Protein AF-A0A0D0CYR1-F1 (afdb_monomer_lite)

Secondary structure (DSSP, 8-state):
--PPP-GGGHHHHHHHHTEEEEEEPTTSPPTTPPPTT-SS--SGGG--HHHHHHHHHHHHHT--EEEEP-SHHHHHT-STT-SS-SEEE-PPPTT-SSSS--EE-TT--EESSPPS--BTTB-PPP-------PPPP----

Structure (mmCIF, N/CA/C/O backbone):
data_AF-A0A0D0CYR1-F1
#
_entry.id   AF-A0A0D0CYR1-F1
#
loop_
_atom_site.group_PDB
_atom_site.id
_atom_site.type_symbol
_atom_site.label_atom_id
_atom_site.label_alt_id
_atom_site.label_comp_id
_atom_site.label_asym_id
_atom_site.label_entity_id
_atom_site.label_seq_id
_atom_site.pdbx_PDB_ins_code
_atom_site.Cartn_x
_atom_site.Cartn_y
_atom_site.Cartn_z
_atom_site.occupancy
_atom_site.B_iso_or_equiv
_atom_site.auth_seq_id
_atom_site.auth_comp_id
_atom_site.auth_asym_id
_atom_site.auth_atom_id
_atom_site.pdbx_PDB_model_num
ATOM 1 N N . MET A 1 1 ? 1.603 26.748 -0.165 1.00 38.50 1 MET A N 1
ATOM 2 C CA . MET A 1 1 ? 2.315 25.702 0.601 1.00 38.50 1 MET A CA 1
ATOM 3 C C . MET A 1 1 ? 2.151 24.390 -0.152 1.00 38.50 1 MET A C 1
ATOM 5 O O . MET A 1 1 ? 1.019 23.955 -0.312 1.00 38.50 1 MET A O 1
ATOM 9 N N . ARG A 1 2 ? 3.222 23.805 -0.706 1.00 49.34 2 ARG A N 1
ATOM 10 C CA . ARG A 1 2 ? 3.154 22.436 -1.243 1.00 49.34 2 ARG A CA 1
ATOM 11 C C . ARG A 1 2 ? 3.194 21.500 -0.039 1.00 49.34 2 ARG A C 1
ATOM 13 O O . ARG A 1 2 ? 4.254 21.344 0.555 1.00 49.34 2 ARG A O 1
ATOM 20 N N . GLY A 1 3 ? 2.044 20.978 0.379 1.00 57.84 3 GLY A N 1
ATOM 21 C CA . GLY A 1 3 ? 2.017 19.923 1.390 1.00 57.84 3 GLY A CA 1
ATOM 22 C C . GLY A 1 3 ? 2.777 18.712 0.855 1.00 57.84 3 GLY A C 1
ATOM 23 O O . GLY A 1 3 ? 2.560 18.317 -0.292 1.00 57.84 3 GLY A O 1
ATOM 24 N N . SER A 1 4 ? 3.700 18.162 1.641 1.00 68.94 4 SER A N 1
ATOM 25 C CA . SER A 1 4 ? 4.289 16.865 1.328 1.00 68.94 4 SER A CA 1
ATOM 26 C C . SER A 1 4 ? 3.195 15.802 1.412 1.00 68.94 4 SER A C 1
ATOM 28 O O . SER A 1 4 ? 2.330 15.845 2.288 1.00 68.94 4 SER A O 1
ATOM 30 N N . PHE A 1 5 ? 3.205 14.858 0.473 1.00 78.62 5 PHE A N 1
ATOM 31 C CA . PHE A 1 5 ? 2.304 13.716 0.549 1.00 78.62 5 PHE A CA 1
ATOM 32 C C . PHE A 1 5 ? 2.603 12.931 1.842 1.00 78.62 5 PHE A C 1
ATOM 34 O O . PHE A 1 5 ? 3.784 12.709 2.131 1.00 78.62 5 PHE A O 1
ATOM 41 N N . PRO A 1 6 ? 1.588 12.526 2.632 1.00 83.00 6 PRO A N 1
ATOM 42 C CA . PRO A 1 6 ? 1.771 11.990 3.983 1.00 83.00 6 PRO A CA 1
ATOM 43 C C . PRO A 1 6 ? 2.252 10.530 3.972 1.00 83.00 6 PRO A C 1
ATOM 45 O O . PRO A 1 6 ? 1.632 9.661 4.567 1.00 83.00 6 PRO A O 1
ATOM 48 N N . TRP A 1 7 ? 3.359 10.240 3.288 1.00 84.50 7 TRP A N 1
ATOM 49 C CA . TRP A 1 7 ? 3.858 8.880 3.067 1.00 84.50 7 TRP A CA 1
ATOM 50 C C . TRP A 1 7 ? 4.144 8.136 4.376 1.00 84.50 7 TRP A C 1
ATOM 52 O O . TRP A 1 7 ? 3.651 7.031 4.569 1.00 84.50 7 TRP A O 1
ATOM 62 N N . GLY A 1 8 ? 4.852 8.784 5.309 1.00 79.50 8 GLY A N 1
ATOM 63 C CA . GLY A 1 8 ? 5.225 8.197 6.601 1.00 79.50 8 GLY A CA 1
ATOM 64 C C . GLY A 1 8 ? 4.049 7.943 7.557 1.00 79.50 8 GLY A C 1
ATOM 65 O O . GLY A 1 8 ? 4.143 7.110 8.456 1.00 79.50 8 GLY A O 1
ATOM 66 N N . THR A 1 9 ? 2.935 8.658 7.378 1.00 85.06 9 THR A N 1
ATOM 67 C CA . THR A 1 9 ? 1.722 8.530 8.208 1.00 85.06 9 THR A CA 1
ATOM 68 C C . THR A 1 9 ? 0.562 7.883 7.457 1.00 85.06 9 THR A C 1
ATOM 70 O O . THR A 1 9 ? -0.530 7.753 8.014 1.00 85.06 9 THR A O 1
ATOM 73 N N . LEU A 1 10 ? 0.783 7.449 6.212 1.00 88.81 10 LEU A N 1
ATOM 74 C CA . LEU A 1 10 ? -0.263 6.928 5.342 1.00 88.81 10 LEU A CA 1
ATOM 75 C C . LEU A 1 10 ? -0.924 5.689 5.946 1.00 88.81 10 LEU A C 1
ATOM 77 O O . LEU A 1 10 ? -2.147 5.619 5.966 1.00 88.81 10 LEU A O 1
ATOM 81 N N . LEU A 1 11 ? -0.141 4.766 6.510 1.00 88.38 11 LEU A N 1
ATOM 82 C CA . LEU A 1 11 ? -0.660 3.554 7.158 1.00 88.38 11 LEU A CA 1
ATOM 83 C C . LEU A 1 11 ? -1.632 3.886 8.297 1.00 88.38 11 LEU A C 1
ATOM 85 O O . LEU A 1 11 ? -2.725 3.327 8.361 1.00 88.38 11 LEU A O 1
ATOM 89 N N . CYS A 1 12 ? -1.287 4.866 9.138 1.00 85.00 12 CYS A N 1
ATOM 90 C CA . CYS A 1 12 ? -2.157 5.332 10.217 1.00 85.00 12 CYS A CA 1
ATOM 91 C C . CYS A 1 12 ? -3.445 5.968 9.679 1.00 85.00 12 CYS A C 1
ATOM 93 O O . CYS A 1 12 ? -4.520 5.754 10.234 1.00 85.00 12 CYS A O 1
ATOM 95 N N . ILE A 1 13 ? -3.353 6.754 8.601 1.00 87.88 13 ILE A N 1
ATOM 96 C CA . ILE A 1 13 ? -4.525 7.370 7.961 1.00 87.88 13 ILE A CA 1
ATOM 97 C C . ILE A 1 13 ? -5.451 6.287 7.400 1.00 87.88 13 ILE A C 1
ATOM 99 O O . ILE A 1 13 ? -6.659 6.350 7.626 1.00 87.88 13 ILE A O 1
ATOM 103 N N . LEU A 1 14 ? -4.891 5.290 6.711 1.00 88.50 14 LEU A N 1
ATOM 104 C CA . LEU A 1 14 ? -5.641 4.169 6.150 1.00 88.50 14 LEU A CA 1
ATOM 105 C C . LEU A 1 14 ? -6.362 3.389 7.252 1.00 88.50 14 LEU A C 1
ATOM 107 O O . LEU A 1 14 ? -7.584 3.248 7.192 1.00 88.50 14 LEU A O 1
ATOM 111 N N . ALA A 1 15 ? -5.640 2.989 8.301 1.00 84.88 15 ALA A N 1
ATOM 112 C CA . ALA A 1 15 ? -6.206 2.278 9.444 1.00 84.88 15 ALA A CA 1
ATOM 113 C C . ALA A 1 15 ? -7.349 3.071 10.101 1.00 84.88 15 ALA A C 1
ATOM 115 O O . ALA A 1 15 ? -8.470 2.575 10.214 1.00 84.88 15 ALA A O 1
ATOM 116 N N . ASN A 1 16 ? -7.107 4.342 10.441 1.00 84.06 16 ASN A N 1
ATOM 117 C CA . ASN A 1 16 ? -8.090 5.195 11.119 1.00 84.06 16 ASN A CA 1
ATOM 118 C C . ASN A 1 16 ? -9.351 5.447 10.284 1.00 84.06 16 ASN A C 1
ATOM 120 O O . ASN A 1 16 ? -10.430 5.683 10.828 1.00 84.06 16 ASN A O 1
ATOM 124 N N . GLN A 1 17 ? -9.230 5.427 8.957 1.00 84.81 17 GLN A N 1
ATOM 125 C CA . GLN A 1 17 ? -10.361 5.628 8.055 1.00 84.81 17 GLN A CA 1
ATOM 126 C C . GLN A 1 17 ? -11.044 4.316 7.637 1.00 84.81 17 GLN A C 1
ATOM 128 O O . GLN A 1 17 ? -12.099 4.362 6.988 1.00 84.81 17 GLN A O 1
ATOM 133 N N . GLY A 1 18 ? -10.492 3.163 8.034 1.00 84.19 18 GLY A N 1
ATOM 134 C CA . GLY A 1 18 ? -10.928 1.846 7.576 1.00 84.19 18 GLY A CA 1
ATOM 135 C C . GLY A 1 18 ? -10.756 1.700 6.067 1.00 84.19 18 GLY A C 1
ATOM 136 O O . GLY A 1 18 ? -11.696 1.302 5.377 1.00 84.19 18 GLY A O 1
ATOM 137 N N . LEU A 1 19 ? -9.606 2.128 5.549 1.00 88.19 19 LEU A N 1
ATOM 138 C CA . LEU A 1 19 ? -9.228 2.023 4.145 1.00 88.19 19 LEU A CA 1
ATOM 139 C C . LEU A 1 19 ? -8.141 0.963 3.977 1.00 88.19 19 LEU A C 1
ATOM 141 O O . LEU A 1 19 ? -7.226 0.875 4.792 1.00 88.19 19 LEU A O 1
ATOM 145 N N . VAL A 1 20 ? -8.225 0.206 2.888 1.00 87.94 20 VAL A N 1
ATOM 146 C CA . VAL A 1 20 ? -7.235 -0.804 2.510 1.00 87.94 20 VAL A CA 1
ATOM 147 C C . VAL A 1 20 ? -6.829 -0.571 1.060 1.00 87.94 20 VAL A C 1
ATOM 149 O O . VAL A 1 20 ? -7.692 -0.475 0.185 1.00 87.94 20 VAL A O 1
ATOM 152 N N . PHE A 1 21 ? -5.528 -0.471 0.793 1.00 91.38 21 PHE A N 1
ATOM 153 C CA . PHE A 1 21 ? -5.008 -0.544 -0.570 1.00 91.38 21 PHE A CA 1
ATOM 154 C C . PHE A 1 21 ? -4.935 -1.998 -1.012 1.00 91.38 21 PHE A C 1
ATOM 156 O O . PHE A 1 21 ? -4.311 -2.820 -0.349 1.00 91.38 21 PHE A O 1
ATOM 163 N N . MET A 1 22 ? -5.528 -2.294 -2.157 1.00 89.62 22 MET A N 1
ATOM 164 C CA . MET A 1 22 ? -5.489 -3.605 -2.789 1.00 89.62 22 MET A CA 1
ATOM 165 C C . MET A 1 22 ? -4.708 -3.512 -4.092 1.00 89.62 22 MET A C 1
ATOM 167 O O . MET A 1 22 ? -4.812 -2.507 -4.796 1.00 89.62 22 MET A O 1
ATOM 171 N N . GLY A 1 23 ? -3.972 -4.571 -4.425 1.00 89.06 23 GLY A N 1
ATOM 172 C CA . GLY A 1 23 ? -3.232 -4.658 -5.683 1.00 89.06 23 GLY A CA 1
ATOM 173 C C . GLY A 1 23 ? -1.959 -3.816 -5.693 1.00 89.06 23 GLY A C 1
ATOM 174 O O . GLY A 1 23 ? -1.539 -3.350 -6.749 1.00 89.06 23 GLY A O 1
ATOM 175 N N . TRP A 1 24 ? -1.338 -3.604 -4.527 1.00 91.38 24 TRP A N 1
ATOM 176 C CA . TRP A 1 24 ? -0.030 -2.949 -4.481 1.00 91.38 24 TRP A CA 1
ATOM 177 C C . TRP A 1 24 ? 0.975 -3.711 -5.368 1.00 91.38 24 TRP A C 1
ATOM 179 O O . TRP A 1 24 ? 1.024 -4.947 -5.300 1.00 91.38 24 TRP A O 1
ATOM 189 N N . PRO A 1 25 ? 1.741 -3.021 -6.234 1.00 89.00 25 PRO A N 1
ATOM 190 C CA . PRO A 1 25 ? 2.622 -3.690 -7.176 1.00 89.00 25 PRO A CA 1
ATOM 191 C C . PRO A 1 25 ? 3.773 -4.374 -6.445 1.00 89.00 25 PRO A C 1
ATOM 193 O O . PRO A 1 25 ? 4.441 -3.783 -5.595 1.00 89.00 25 PRO A 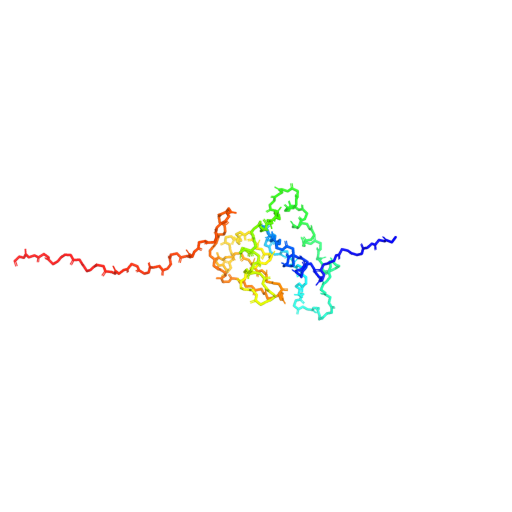O 1
ATOM 196 N N . HIS A 1 26 ? 4.022 -5.629 -6.811 1.00 84.25 26 HIS A N 1
ATOM 197 C CA . HIS A 1 26 ? 5.133 -6.388 -6.259 1.00 84.25 26 HIS A CA 1
ATOM 198 C C . HIS A 1 26 ? 6.468 -5.703 -6.582 1.00 84.25 26 HIS A C 1
ATOM 200 O O . HIS A 1 26 ? 6.689 -5.245 -7.703 1.00 84.25 26 HIS A O 1
ATOM 206 N N . GLY A 1 27 ? 7.363 -5.642 -5.597 1.00 81.31 27 GLY A N 1
ATOM 207 C CA . GLY A 1 27 ? 8.682 -5.026 -5.742 1.00 81.31 27 GLY A CA 1
ATOM 208 C C . GLY A 1 27 ? 8.707 -3.502 -5.605 1.00 81.31 27 GLY A C 1
ATOM 209 O O . GLY A 1 27 ? 9.801 -2.951 -5.550 1.00 81.31 27 GLY A O 1
ATOM 210 N N . ALA A 1 28 ? 7.552 -2.829 -5.508 1.00 87.56 28 ALA A N 1
ATOM 211 C CA . ALA A 1 28 ? 7.504 -1.411 -5.168 1.00 87.56 28 ALA A CA 1
ATOM 212 C C . ALA A 1 28 ? 7.547 -1.211 -3.650 1.00 87.56 28 ALA A C 1
ATOM 214 O O . ALA A 1 28 ? 6.751 -1.809 -2.920 1.00 87.56 28 ALA A O 1
ATOM 215 N N . LEU A 1 29 ? 8.422 -0.320 -3.185 1.00 88.19 29 LEU A N 1
ATOM 216 C CA . LEU A 1 29 ? 8.536 0.020 -1.765 1.00 88.19 29 LEU A CA 1
ATOM 217 C C . LEU A 1 29 ? 7.196 0.512 -1.193 1.00 88.19 29 LEU A C 1
ATOM 219 O O . LEU A 1 29 ? 6.586 1.447 -1.718 1.00 88.19 29 LEU A O 1
ATOM 223 N N . MET A 1 30 ? 6.749 -0.098 -0.096 1.00 89.12 30 MET A N 1
ATOM 224 C CA . MET A 1 30 ? 5.514 0.290 0.575 1.00 89.12 30 MET A CA 1
ATOM 225 C C . MET A 1 30 ? 5.668 1.595 1.379 1.00 89.12 30 MET A C 1
ATOM 227 O O . MET A 1 30 ? 6.773 1.977 1.781 1.00 89.12 30 MET A O 1
ATOM 231 N N . PRO A 1 31 ? 4.557 2.299 1.655 1.00 87.38 31 PRO A N 1
ATOM 232 C CA . PRO A 1 31 ? 4.525 3.421 2.579 1.00 87.38 31 PRO A CA 1
ATOM 233 C C . PRO A 1 31 ? 5.195 3.095 3.907 1.00 87.38 31 PRO A C 1
ATOM 235 O O . PRO A 1 31 ? 4.921 2.068 4.512 1.00 87.38 31 PRO A O 1
ATOM 238 N N . SER A 1 32 ? 6.080 3.977 4.362 1.00 82.50 32 SER A N 1
ATOM 239 C CA . SER A 1 32 ? 6.840 3.816 5.609 1.00 82.50 32 SER A CA 1
ATOM 240 C C . SER A 1 32 ? 7.794 2.613 5.691 1.00 82.50 32 SER A C 1
ATOM 242 O O . SER A 1 32 ? 8.441 2.448 6.731 1.00 82.50 32 SER A O 1
ATOM 244 N N . GLN A 1 33 ? 7.926 1.807 4.633 1.00 83.69 33 GLN A N 1
ATOM 245 C CA . GLN A 1 33 ? 8.891 0.712 4.573 1.00 83.69 33 GLN A CA 1
ATOM 246 C C . GLN A 1 33 ? 10.309 1.278 4.455 1.00 83.69 33 GLN A C 1
ATOM 248 O O . GLN A 1 33 ? 10.584 2.141 3.622 1.00 83.69 33 GLN A O 1
ATOM 253 N N . LEU A 1 34 ? 11.215 0.787 5.300 1.00 75.12 34 LEU A N 1
ATOM 254 C CA . LEU A 1 34 ? 12.630 1.131 5.216 1.00 75.12 34 LEU A CA 1
ATOM 255 C C . LEU A 1 34 ? 13.286 0.328 4.096 1.00 75.12 34 LEU A C 1
ATOM 257 O O . LEU A 1 34 ? 13.042 -0.869 3.944 1.00 75.12 34 LEU A O 1
ATOM 261 N N . ARG A 1 35 ? 14.176 0.975 3.348 1.00 70.31 35 ARG A N 1
ATOM 262 C CA . ARG A 1 35 ? 15.103 0.257 2.478 1.00 70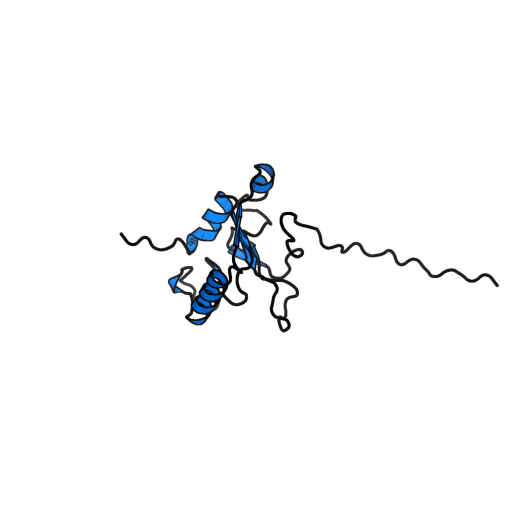.31 35 ARG A CA 1
ATOM 263 C C . ARG A 1 35 ? 16.227 -0.295 3.353 1.00 70.31 35 ARG A C 1
ATOM 265 O O . ARG A 1 35 ? 16.754 0.450 4.174 1.00 70.31 35 ARG A O 1
ATOM 272 N N . ASN A 1 36 ? 16.610 -1.559 3.152 1.00 62.03 36 ASN A N 1
ATOM 273 C CA . ASN A 1 36 ? 17.598 -2.302 3.961 1.00 62.03 36 ASN A CA 1
ATOM 274 C C . ASN A 1 36 ? 18.954 -1.591 4.184 1.00 62.03 36 ASN A C 1
ATOM 276 O O . ASN A 1 36 ? 19.742 -2.025 5.016 1.00 62.03 36 ASN A O 1
ATOM 280 N N . GLU A 1 37 ? 19.224 -0.503 3.462 1.00 58.12 37 GLU A N 1
ATOM 281 C CA . GLU A 1 37 ? 20.499 0.213 3.448 1.00 58.12 37 GLU A CA 1
ATOM 282 C C . GLU A 1 37 ? 20.407 1.653 3.990 1.00 58.12 37 GLU A C 1
ATOM 284 O O . GLU A 1 37 ? 21.437 2.271 4.239 1.00 58.12 37 GLU A O 1
ATOM 289 N N . ASN A 1 38 ? 19.203 2.196 4.226 1.00 55.88 38 ASN A N 1
ATOM 290 C CA . ASN A 1 38 ? 19.016 3.578 4.682 1.00 55.88 38 ASN A CA 1
ATOM 291 C C . ASN A 1 38 ? 18.196 3.629 5.975 1.00 55.88 38 ASN A C 1
ATOM 293 O O . ASN A 1 38 ? 16.981 3.457 5.982 1.00 55.88 38 ASN A O 1
ATOM 297 N N . VAL A 1 39 ? 18.874 3.938 7.080 1.00 55.66 39 VAL A N 1
ATOM 298 C CA . VAL A 1 39 ? 18.301 4.004 8.439 1.00 55.66 39 VAL A CA 1
ATOM 299 C C . VAL A 1 39 ? 17.370 5.219 8.639 1.00 55.66 39 VAL A C 1
ATOM 301 O O . VAL A 1 39 ? 16.679 5.315 9.648 1.00 55.66 39 VAL A O 1
ATOM 304 N N . GLY A 1 40 ? 17.335 6.173 7.703 1.00 54.97 40 GLY A N 1
ATOM 305 C CA . GLY A 1 40 ? 16.818 7.516 7.990 1.00 54.97 40 GLY A CA 1
ATOM 306 C C . GLY A 1 40 ? 15.441 7.871 7.439 1.00 54.97 40 GLY A C 1
ATOM 307 O O . GLY A 1 40 ? 14.788 8.753 7.998 1.00 54.97 40 GLY A O 1
ATOM 308 N N . THR A 1 41 ? 14.996 7.261 6.343 1.00 53.94 41 THR A N 1
ATOM 309 C CA . THR A 1 41 ? 13.929 7.868 5.543 1.00 53.94 41 THR A CA 1
ATOM 310 C C . THR A 1 41 ? 12.815 6.863 5.234 1.00 53.94 41 THR A C 1
ATOM 312 O O . THR A 1 41 ? 13.018 5.769 4.717 1.00 53.94 41 THR A O 1
ATOM 315 N N . LYS A 1 42 ? 11.615 7.235 5.697 1.00 63.09 42 LYS A N 1
ATOM 316 C CA . LYS A 1 42 ? 10.330 6.533 5.549 1.00 63.09 42 LYS A CA 1
ATOM 317 C C . LYS A 1 42 ? 9.408 7.358 4.646 1.00 63.09 42 LYS A C 1
ATOM 319 O O . LYS A 1 42 ? 8.234 7.556 4.962 1.00 63.09 42 LYS A O 1
ATOM 324 N N . GLY A 1 43 ? 9.971 7.986 3.618 1.00 70.81 43 GLY A N 1
ATOM 325 C CA . GLY A 1 43 ? 9.343 9.045 2.837 1.00 70.81 43 GLY A CA 1
ATOM 326 C C . GLY A 1 43 ? 9.118 8.662 1.380 1.00 70.81 43 GLY A C 1
ATOM 327 O O . GLY A 1 43 ? 9.749 7.767 0.833 1.00 70.81 43 GLY A O 1
ATOM 328 N N . ILE A 1 44 ? 8.241 9.410 0.710 1.00 78.75 44 ILE A N 1
ATOM 329 C CA . ILE A 1 44 ? 8.008 9.262 -0.736 1.00 78.75 44 ILE A CA 1
ATOM 330 C C . ILE A 1 44 ? 9.274 9.553 -1.563 1.00 78.75 44 ILE A C 1
ATOM 332 O O . ILE A 1 44 ? 9.391 9.130 -2.706 1.00 78.75 44 ILE A O 1
ATOM 336 N N . THR A 1 45 ? 10.229 10.279 -0.980 1.00 79.75 45 THR A N 1
ATOM 337 C CA . THR A 1 45 ? 11.530 10.602 -1.576 1.00 79.75 45 THR A CA 1
ATOM 338 C C . THR A 1 45 ? 12.458 9.397 -1.688 1.00 79.75 45 THR A C 1
ATOM 340 O O . THR A 1 45 ? 13.442 9.474 -2.415 1.00 79.75 45 THR A O 1
ATOM 343 N N . ASP A 1 46 ? 12.154 8.304 -0.986 1.00 78.25 46 ASP A N 1
ATOM 344 C CA . ASP A 1 46 ? 12.964 7.080 -0.986 1.00 78.25 46 ASP A CA 1
ATOM 345 C C . ASP A 1 46 ? 12.583 6.113 -2.104 1.00 78.25 46 ASP A C 1
ATOM 347 O O . ASP A 1 46 ? 13.276 5.119 -2.327 1.00 78.25 46 ASP A O 1
ATOM 351 N N . LEU A 1 47 ? 11.500 6.419 -2.824 1.00 84.25 47 LEU A N 1
ATOM 352 C CA . LEU A 1 47 ? 11.096 5.672 -4.001 1.00 84.25 47 LEU A CA 1
ATOM 353 C C . LEU A 1 47 ? 12.166 5.810 -5.080 1.00 84.25 47 LEU A C 1
ATOM 355 O O . LEU A 1 47 ? 12.470 6.906 -5.561 1.00 84.25 47 LEU A O 1
ATOM 359 N N . SER A 1 48 ? 12.722 4.679 -5.500 1.00 86.94 48 SER A N 1
ATOM 360 C CA . SER A 1 48 ? 13.587 4.642 -6.668 1.00 86.94 48 SER A CA 1
ATOM 361 C C . SER A 1 48 ? 12.790 4.971 -7.933 1.00 86.94 48 SER A C 1
ATOM 363 O O . SER A 1 48 ? 11.557 4.906 -7.972 1.00 86.94 48 SER A O 1
ATOM 365 N N . LEU A 1 49 ? 13.497 5.272 -9.024 1.00 88.75 49 LEU A N 1
ATOM 366 C CA . LEU A 1 49 ? 12.855 5.439 -10.328 1.00 88.75 49 LEU A CA 1
ATOM 367 C C . LEU A 1 49 ? 12.072 4.179 -10.743 1.00 88.75 49 LEU A C 1
ATOM 369 O O . LEU A 1 49 ? 11.043 4.287 -11.408 1.00 88.75 49 LEU A O 1
ATOM 373 N N . THR A 1 50 ? 12.544 2.998 -10.339 1.00 89.50 50 THR A N 1
ATOM 374 C CA . THR A 1 50 ? 11.862 1.722 -10.579 1.00 89.50 50 THR A CA 1
ATOM 375 C C . THR A 1 50 ? 10.550 1.646 -9.805 1.00 89.50 50 THR A C 1
ATOM 377 O O . THR A 1 50 ? 9.518 1.378 -10.416 1.00 89.50 50 THR A O 1
ATOM 380 N N . ASP A 1 51 ? 10.557 1.979 -8.509 1.00 89.81 51 ASP A N 1
ATOM 381 C CA . ASP A 1 51 ? 9.338 2.027 -7.687 1.00 89.81 51 ASP A CA 1
ATOM 382 C C . ASP A 1 51 ? 8.316 3.005 -8.276 1.00 89.81 51 ASP A C 1
ATOM 384 O O . ASP A 1 51 ? 7.141 2.679 -8.438 1.00 89.81 51 ASP A O 1
ATOM 388 N N . CYS A 1 52 ? 8.780 4.193 -8.677 1.00 90.38 52 CYS A N 1
ATOM 389 C CA . CYS A 1 52 ? 7.938 5.213 -9.299 1.00 90.38 52 CYS A CA 1
ATOM 390 C C . CYS A 1 52 ? 7.266 4.702 -10.579 1.00 90.38 52 CYS A C 1
ATOM 392 O O . CYS A 1 52 ? 6.085 4.963 -10.800 1.00 90.38 52 CYS A O 1
ATOM 394 N N . ARG A 1 53 ? 8.003 3.971 -11.426 1.00 93.12 53 ARG A N 1
ATOM 395 C CA . ARG A 1 53 ? 7.463 3.387 -12.663 1.00 93.12 53 ARG A CA 1
ATOM 396 C C . ARG A 1 53 ? 6.420 2.314 -12.375 1.00 93.12 53 ARG A C 1
ATOM 398 O O . ARG A 1 53 ? 5.368 2.352 -13.004 1.00 93.12 53 ARG A O 1
ATOM 405 N N . LEU A 1 54 ? 6.687 1.418 -11.423 1.00 91.75 54 LEU A N 1
ATOM 406 C CA . LEU A 1 54 ? 5.756 0.357 -11.023 1.00 91.75 54 LEU A CA 1
ATOM 407 C C . LEU A 1 54 ? 4.449 0.935 -10.478 1.00 91.75 54 LEU A C 1
ATOM 409 O O . LEU A 1 54 ? 3.365 0.553 -10.922 1.00 91.75 54 LEU A O 1
ATOM 413 N N . LEU A 1 55 ? 4.547 1.905 -9.566 1.00 90.31 55 LEU A N 1
ATOM 414 C CA . LEU A 1 55 ? 3.382 2.591 -9.013 1.00 90.31 55 LEU A CA 1
ATOM 415 C C . LEU A 1 55 ? 2.607 3.327 -10.102 1.00 90.31 55 LEU A C 1
ATOM 417 O O . LEU A 1 55 ? 1.389 3.189 -10.182 1.00 90.31 55 LEU A O 1
ATOM 421 N N . TYR A 1 56 ? 3.299 4.060 -10.977 1.00 90.81 56 TYR A N 1
ATOM 422 C CA . TYR A 1 56 ? 2.658 4.759 -12.088 1.00 90.81 56 TYR A CA 1
ATOM 423 C C . TYR A 1 56 ? 1.896 3.796 -13.005 1.00 90.81 56 TYR A C 1
ATOM 425 O O . TYR A 1 56 ? 0.724 4.043 -13.289 1.00 90.81 56 TYR A O 1
ATOM 433 N N . SER A 1 57 ? 2.511 2.683 -13.423 1.00 91.25 57 SER A N 1
ATOM 434 C CA . SER A 1 57 ? 1.822 1.683 -14.245 1.00 91.25 57 SER A CA 1
ATOM 435 C C . SER A 1 57 ? 0.609 1.099 -13.534 1.00 91.25 57 SER A C 1
ATOM 437 O O . SER A 1 57 ? -0.459 1.025 -14.133 1.00 91.25 57 SER A O 1
ATOM 439 N N . ALA A 1 58 ? 0.735 0.768 -12.248 1.00 90.12 58 ALA A N 1
ATOM 440 C CA . ALA A 1 58 ? -0.351 0.172 -11.484 1.00 90.12 58 ALA A CA 1
ATOM 441 C C . ALA A 1 58 ? -1.531 1.147 -11.297 1.00 90.12 58 ALA A C 1
ATOM 443 O O . ALA A 1 58 ? -2.691 0.741 -11.366 1.00 90.12 58 ALA A O 1
ATOM 444 N N . PHE A 1 59 ? -1.268 2.451 -11.141 1.00 88.88 59 PHE A N 1
ATOM 445 C CA . PHE A 1 59 ? -2.321 3.472 -11.120 1.00 88.88 59 PHE A CA 1
ATOM 446 C C . PHE A 1 59 ? -2.992 3.663 -12.484 1.00 88.88 59 PHE A C 1
ATOM 448 O O . PHE A 1 59 ? -4.217 3.767 -12.546 1.00 88.88 59 PHE A O 1
ATOM 455 N N . ILE A 1 60 ? -2.220 3.703 -13.575 1.00 92.50 60 ILE A N 1
ATOM 456 C CA . ILE A 1 60 ? -2.759 3.875 -14.935 1.00 92.50 60 ILE A CA 1
ATOM 457 C C . ILE A 1 60 ? -3.610 2.673 -15.353 1.00 92.50 60 ILE A C 1
ATOM 459 O O . ILE A 1 60 ? -4.701 2.852 -15.896 1.00 92.50 60 ILE A O 1
ATOM 463 N N . ASN A 1 61 ? -3.144 1.465 -15.045 1.00 91.75 61 ASN A N 1
ATOM 464 C CA . ASN A 1 61 ? -3.844 0.219 -15.348 1.00 91.75 61 ASN A CA 1
ATOM 465 C C . ASN A 1 61 ? -5.016 -0.058 -14.397 1.00 91.75 61 ASN A C 1
ATOM 467 O O . ASN A 1 61 ? -5.835 -0.926 -14.682 1.00 91.75 61 ASN A O 1
ATOM 471 N N . LYS A 1 62 ? -5.140 0.721 -13.311 1.00 88.75 62 LYS A N 1
ATOM 472 C CA . LYS A 1 62 ? -6.131 0.535 -12.237 1.00 88.75 62 LYS A CA 1
ATOM 473 C C . LYS A 1 62 ? -5.975 -0.798 -11.499 1.00 88.75 62 LYS A C 1
ATOM 475 O O . LYS A 1 62 ? -6.952 -1.334 -10.980 1.00 88.75 62 LYS A O 1
ATOM 480 N N . ASP A 1 63 ? -4.744 -1.290 -11.422 1.00 87.69 63 ASP A N 1
ATOM 481 C CA . ASP A 1 63 ? -4.389 -2.482 -10.652 1.00 87.69 63 ASP A CA 1
ATOM 482 C C . ASP A 1 63 ? -4.455 -2.185 -9.146 1.00 87.69 63 ASP A C 1
ATOM 484 O O . ASP A 1 63 ? -4.844 -3.040 -8.352 1.00 87.69 63 ASP A O 1
ATOM 488 N N . ILE A 1 64 ? -4.148 -0.938 -8.757 1.00 89.75 64 ILE A N 1
ATOM 489 C CA . ILE A 1 64 ? -4.331 -0.453 -7.385 1.00 89.75 64 ILE A CA 1
ATOM 490 C C . ILE A 1 64 ? -5.762 0.051 -7.201 1.00 89.75 64 ILE A C 1
ATOM 492 O O . ILE A 1 64 ? -6.229 0.939 -7.919 1.00 89.75 64 ILE A O 1
ATOM 496 N N . SER A 1 65 ? -6.429 -0.438 -6.159 1.00 89.62 65 SER A N 1
ATOM 497 C CA . SER A 1 65 ? -7.729 0.072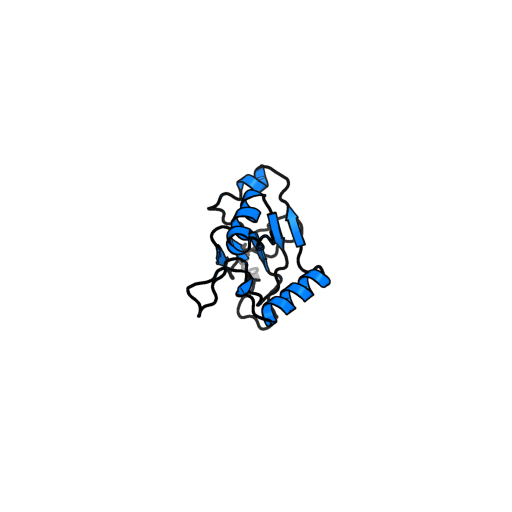 -5.720 1.00 89.62 65 SER A CA 1
ATOM 498 C C . SER A 1 65 ? -7.746 0.348 -4.218 1.00 89.62 65 SER A C 1
ATOM 500 O O . SER A 1 65 ? -6.990 -0.244 -3.451 1.00 89.62 65 SER A O 1
ATOM 502 N N . ILE A 1 66 ? -8.598 1.285 -3.791 1.00 89.25 66 ILE A N 1
ATOM 503 C CA . ILE A 1 66 ? -8.822 1.578 -2.372 1.00 89.25 66 ILE A CA 1
ATOM 504 C C . ILE A 1 66 ? -10.176 1.013 -1.982 1.00 89.25 66 ILE A C 1
ATOM 506 O O . ILE A 1 66 ? -11.214 1.437 -2.496 1.00 89.25 66 ILE A O 1
ATOM 510 N N . MET A 1 67 ? -10.167 0.093 -1.030 1.00 87.75 67 MET A N 1
ATOM 511 C CA . MET A 1 67 ? -11.371 -0.434 -0.420 1.00 87.75 67 MET A CA 1
ATOM 512 C C . MET A 1 67 ? -11.683 0.323 0.860 1.00 87.75 67 MET A C 1
ATOM 514 O O . MET A 1 67 ? -10.825 0.467 1.725 1.00 87.75 67 MET A O 1
ATOM 518 N N . LYS A 1 68 ? -12.927 0.785 0.999 1.00 85.25 68 LYS A N 1
ATOM 519 C CA . LYS A 1 68 ? -13.429 1.358 2.248 1.00 85.25 68 LYS A CA 1
ATOM 520 C C . LYS A 1 68 ? -14.315 0.351 2.956 1.00 85.25 68 LYS A C 1
ATOM 522 O O . LYS A 1 68 ? -15.346 -0.048 2.416 1.00 85.25 68 LYS A O 1
ATOM 527 N N . LEU A 1 69 ? -13.946 0.028 4.185 1.00 78.94 69 LEU A N 1
ATOM 528 C CA . LEU A 1 69 ? -14.743 -0.782 5.093 1.00 78.94 69 LEU A CA 1
ATOM 529 C C . LEU A 1 69 ? -15.954 0.029 5.538 1.00 78.94 69 LEU A C 1
ATOM 531 O O . LEU A 1 69 ? -15.829 1.175 6.002 1.00 78.94 69 LEU A O 1
ATOM 535 N N . ARG A 1 70 ? -17.137 -0.541 5.323 1.00 71.44 70 ARG A N 1
ATOM 536 C CA . ARG A 1 70 ? -18.405 0.191 5.412 1.00 71.44 70 ARG A CA 1
ATOM 537 C C . ARG A 1 70 ? -19.028 0.062 6.788 1.00 71.44 70 ARG A C 1
ATOM 539 O O . ARG A 1 70 ? -19.686 0.999 7.232 1.00 71.44 70 ARG A O 1
ATOM 546 N N . THR A 1 71 ? -18.821 -1.066 7.451 1.00 68.81 71 THR A N 1
ATOM 547 C CA . THR A 1 71 ? -19.482 -1.364 8.720 1.00 68.81 71 THR A CA 1
ATOM 548 C C . THR A 1 71 ? -18.588 -1.050 9.914 1.00 68.81 71 THR A C 1
ATOM 550 O O . THR A 1 71 ? -17.357 -1.115 9.856 1.00 68.81 71 THR A O 1
ATOM 553 N N . THR A 1 72 ? -19.222 -0.698 11.030 1.00 65.56 72 THR A N 1
ATOM 554 C CA . THR A 1 72 ? -18.540 -0.493 12.313 1.00 65.56 72 THR A CA 1
ATOM 555 C C . THR A 1 72 ? -17.894 -1.789 12.811 1.00 65.56 72 THR A C 1
ATOM 557 O O . THR A 1 72 ? -16.830 -1.738 13.416 1.00 65.56 72 THR A O 1
ATOM 560 N N . GLU A 1 73 ? -18.480 -2.947 12.493 1.00 66.19 73 GLU A N 1
ATOM 561 C CA . GLU A 1 73 ? -17.940 -4.275 12.815 1.00 66.19 73 GLU A CA 1
ATOM 562 C C . GLU A 1 73 ? -16.674 -4.587 12.012 1.00 66.19 73 GLU A C 1
ATOM 564 O O . GLU A 1 73 ? -15.673 -4.996 12.594 1.00 66.19 73 GLU A O 1
ATOM 569 N N . GLU A 1 74 ? -16.648 -4.312 10.704 1.00 64.56 74 GLU A N 1
ATOM 570 C CA . GLU A 1 74 ? -15.416 -4.410 9.909 1.00 64.56 74 GLU A CA 1
ATOM 571 C C . GLU A 1 74 ? -14.345 -3.455 10.434 1.00 64.56 74 GLU A C 1
ATOM 573 O O . GLU A 1 74 ? -13.196 -3.853 10.570 1.00 64.56 74 GLU A O 1
ATOM 578 N N . ARG A 1 75 ? -14.712 -2.221 10.796 1.00 61.16 75 ARG A N 1
ATOM 579 C CA . ARG A 1 75 ? -13.779 -1.233 11.365 1.00 61.16 75 ARG A CA 1
ATOM 580 C C . ARG A 1 75 ? -13.271 -1.612 12.753 1.00 61.16 75 ARG A C 1
ATOM 582 O O . ARG A 1 75 ? -12.121 -1.328 13.064 1.00 61.16 75 ARG A O 1
ATOM 589 N N . SER A 1 76 ? -14.081 -2.284 13.572 1.00 61.03 76 SER A N 1
ATOM 590 C CA . SER A 1 76 ? -13.655 -2.783 14.888 1.00 61.03 76 SER A CA 1
ATOM 591 C C . SER A 1 76 ? -12.588 -3.876 14.804 1.00 61.03 76 SER A C 1
ATOM 593 O O . SER A 1 76 ? -11.925 -4.146 15.801 1.00 61.03 76 SER A O 1
ATOM 595 N N . LYS A 1 77 ? -12.366 -4.452 13.613 1.00 59.88 77 LYS A N 1
ATOM 596 C CA . LYS A 1 77 ? -11.238 -5.349 13.335 1.00 59.88 77 LYS A CA 1
ATOM 597 C C . LYS A 1 77 ? -9.933 -4.605 13.036 1.00 59.88 77 LYS A C 1
ATOM 599 O O . LYS A 1 77 ? -8.918 -5.272 12.920 1.00 59.88 77 LYS A O 1
ATOM 604 N N . PHE A 1 78 ? -9.941 -3.265 12.953 1.00 58.09 78 PHE A N 1
ATOM 605 C CA . PHE A 1 78 ? -8.786 -2.407 12.633 1.00 58.09 78 PHE A CA 1
ATOM 606 C C . PHE A 1 78 ? -8.312 -1.479 13.782 1.00 58.09 78 PHE A C 1
ATOM 608 O O . PHE A 1 78 ? -7.996 -0.314 13.525 1.00 58.09 78 PHE A O 1
ATOM 615 N N . PRO A 1 79 ? -8.225 -1.900 15.062 1.00 54.66 79 PRO A N 1
ATOM 616 C CA . PRO A 1 79 ? -7.400 -1.156 16.013 1.00 54.66 79 PRO A CA 1
ATOM 617 C C . PRO A 1 79 ? -5.924 -1.212 15.579 1.00 54.66 79 PRO A C 1
ATOM 619 O O . PRO A 1 79 ? -5.532 -2.068 14.798 1.00 54.66 79 PRO A O 1
ATOM 622 N N . VAL A 1 80 ? -5.072 -0.326 16.097 1.00 50.69 80 VAL A N 1
ATOM 623 C CA . VAL A 1 80 ? -3.628 -0.262 15.760 1.00 50.69 80 VAL A CA 1
ATOM 624 C C . VAL A 1 80 ? -2.885 -1.595 16.017 1.00 50.69 80 VAL A C 1
ATOM 626 O O . VAL A 1 80 ? -1.828 -1.825 15.447 1.00 50.69 80 VAL A O 1
ATOM 629 N N . SER A 1 81 ? -3.472 -2.505 16.805 1.00 49.81 81 SER A N 1
ATOM 630 C CA . SER A 1 81 ? -3.018 -3.884 17.062 1.00 49.81 81 SER A CA 1
ATOM 631 C C . SER A 1 81 ? -3.671 -4.956 16.163 1.00 49.81 81 SER A C 1
ATOM 633 O O . SER A 1 81 ? -3.709 -6.131 16.522 1.00 49.81 81 SER A O 1
ATOM 635 N N . SER A 1 82 ? -4.294 -4.550 15.060 1.00 60.00 82 SER A N 1
ATOM 636 C CA . SER A 1 82 ? -5.066 -5.391 14.141 1.00 60.00 82 SER A CA 1
ATOM 637 C C . SER A 1 82 ? -4.182 -6.315 13.310 1.00 60.00 82 SER A C 1
ATOM 639 O O . SER A 1 82 ? -3.265 -5.857 12.635 1.00 60.00 82 SER A O 1
ATOM 641 N N . THR A 1 83 ? -4.557 -7.593 13.243 1.00 66.44 83 THR A N 1
ATOM 642 C CA . THR A 1 83 ? -4.029 -8.597 12.300 1.00 66.44 83 THR A CA 1
ATOM 643 C C . THR A 1 83 ? -4.610 -8.449 10.890 1.00 66.44 83 THR A C 1
ATOM 645 O O . THR A 1 83 ? -4.636 -9.411 10.128 1.00 66.44 83 THR A O 1
ATOM 648 N N . THR A 1 84 ? -5.147 -7.279 10.544 1.00 75.25 84 THR A N 1
ATOM 649 C CA . THR A 1 84 ? -5.700 -7.001 9.217 1.00 75.25 84 THR A CA 1
ATOM 650 C C . THR A 1 84 ? -4.806 -6.004 8.487 1.00 75.25 84 THR A C 1
ATOM 652 O O . THR A 1 84 ? -4.553 -4.919 9.026 1.00 75.25 84 THR A O 1
ATOM 655 N N . PRO A 1 85 ? -4.334 -6.333 7.276 1.00 85.56 85 PRO A N 1
ATOM 656 C CA . PRO A 1 85 ? -3.448 -5.458 6.528 1.00 85.56 85 PRO A CA 1
ATOM 657 C C . PRO A 1 85 ? -4.186 -4.220 6.007 1.00 85.56 85 PRO A C 1
ATOM 659 O O . PRO A 1 85 ? -5.361 -4.268 5.643 1.00 85.56 85 PRO A O 1
ATOM 662 N N . VAL A 1 86 ? -3.468 -3.100 5.942 1.00 88.06 86 VAL A N 1
ATOM 663 C CA . VAL A 1 86 ? -3.924 -1.844 5.318 1.00 88.06 86 VAL A CA 1
ATOM 664 C C . VAL A 1 86 ? -3.409 -1.694 3.887 1.00 88.06 86 VAL A C 1
ATOM 666 O O . VAL A 1 86 ? -3.917 -0.866 3.131 1.00 88.06 86 VAL A O 1
ATOM 669 N N . ILE A 1 87 ? -2.424 -2.506 3.499 1.00 91.12 87 ILE A N 1
ATOM 670 C CA . ILE A 1 87 ? -1.944 -2.636 2.124 1.00 91.12 87 ILE A CA 1
ATOM 671 C C . ILE A 1 87 ? -1.792 -4.121 1.817 1.00 91.12 87 ILE A C 1
ATOM 673 O O . ILE A 1 87 ? -1.122 -4.846 2.546 1.00 91.12 87 ILE A O 1
ATOM 677 N N . VAL A 1 88 ? -2.401 -4.559 0.723 1.00 89.06 88 VAL A N 1
ATOM 678 C CA . VAL A 1 88 ? -2.343 -5.927 0.216 1.00 89.06 88 VAL A CA 1
ATOM 679 C C . VAL A 1 88 ? -1.810 -5.870 -1.207 1.00 89.06 88 VAL A C 1
ATOM 681 O O . VAL A 1 88 ? -2.397 -5.225 -2.084 1.00 89.06 88 VAL A O 1
ATOM 684 N N . SER A 1 89 ? -0.684 -6.531 -1.445 1.00 87.81 89 SER A N 1
ATOM 685 C CA . SER A 1 89 ? -0.113 -6.634 -2.785 1.00 87.81 89 SER A CA 1
ATOM 686 C C . SER A 1 89 ? -0.922 -7.570 -3.668 1.00 87.81 89 SER A C 1
ATOM 688 O O . SER A 1 89 ? -1.643 -8.446 -3.189 1.00 87.81 89 SER A O 1
ATOM 690 N N . GLY A 1 90 ? -0.773 -7.395 -4.980 1.00 82.75 90 GLY A N 1
ATOM 691 C CA . GLY A 1 90 ? -1.223 -8.396 -5.943 1.00 82.75 90 GLY A CA 1
ATOM 692 C C . GLY A 1 90 ? -0.494 -9.735 -5.772 1.00 82.75 90 GLY A C 1
ATOM 693 O O . GLY A 1 90 ? 0.454 -9.854 -4.989 1.00 82.75 90 GLY A O 1
ATOM 694 N N . ALA A 1 91 ? -0.934 -10.741 -6.533 1.00 80.12 91 ALA A N 1
ATOM 695 C CA . ALA A 1 91 ? -0.252 -12.029 -6.594 1.00 80.12 91 ALA A CA 1
ATOM 696 C C . ALA A 1 91 ? 1.238 -11.828 -6.932 1.00 80.12 91 ALA A C 1
ATOM 698 O O . ALA A 1 91 ? 1.569 -10.968 -7.759 1.00 80.12 91 ALA A O 1
ATOM 699 N N . PRO A 1 92 ? 2.140 -12.579 -6.284 1.00 79.81 92 PRO A N 1
ATOM 700 C CA . PRO A 1 92 ? 3.550 -12.454 -6.573 1.00 79.81 92 PRO A CA 1
ATOM 701 C C . PRO A 1 92 ? 3.843 -12.988 -7.989 1.00 79.81 92 PRO A C 1
ATOM 703 O O . PRO A 1 92 ? 3.067 -13.783 -8.531 1.00 79.81 92 PRO A O 1
ATOM 706 N N . PRO A 1 93 ? 4.954 -12.561 -8.609 1.00 80.00 93 PRO A N 1
ATOM 707 C CA . PRO A 1 93 ? 5.450 -13.161 -9.842 1.00 80.00 93 PRO A CA 1
ATOM 708 C C . PRO A 1 93 ? 5.625 -14.682 -9.715 1.00 80.00 93 PRO A C 1
ATOM 710 O O . PRO A 1 93 ? 5.874 -15.193 -8.624 1.00 80.00 93 PRO A O 1
ATOM 713 N N . ALA A 1 94 ? 5.530 -15.405 -10.833 1.00 81.12 94 ALA A N 1
ATOM 714 C CA . ALA A 1 94 ? 5.605 -16.871 -10.850 1.00 81.12 94 ALA A CA 1
ATOM 715 C C . ALA A 1 94 ? 6.946 -17.437 -10.339 1.00 81.12 94 ALA A C 1
ATOM 717 O O . ALA A 1 94 ? 7.012 -18.591 -9.929 1.00 81.12 94 ALA A O 1
ATOM 718 N N . ASP A 1 95 ? 8.005 -16.632 -10.376 1.00 83.31 95 ASP A N 1
ATOM 719 C CA . ASP A 1 95 ? 9.351 -16.937 -9.890 1.00 83.31 95 ASP A CA 1
ATOM 720 C C . ASP A 1 95 ? 9.599 -16.472 -8.443 1.00 83.31 95 ASP A C 1
ATOM 722 O O . ASP A 1 95 ? 10.717 -16.585 -7.938 1.00 83.31 95 ASP A O 1
ATOM 726 N N . SER A 1 96 ? 8.579 -15.952 -7.753 1.00 78.00 96 SER A N 1
ATOM 727 C CA . SER A 1 96 ? 8.713 -15.530 -6.361 1.00 78.00 96 SER A CA 1
ATOM 728 C C . SER A 1 96 ? 8.917 -16.717 -5.421 1.00 78.00 96 SER A C 1
ATOM 730 O O . SER A 1 96 ? 8.292 -17.766 -5.557 1.00 78.00 96 SER A O 1
ATOM 732 N N . LEU A 1 97 ? 9.755 -16.514 -4.402 1.00 79.25 97 LEU A N 1
ATOM 733 C CA . LEU A 1 97 ? 9.957 -17.472 -3.311 1.00 79.25 97 LEU A CA 1
ATOM 734 C C . LEU A 1 97 ? 8.762 -17.539 -2.349 1.00 79.25 97 LEU A C 1
ATOM 736 O O . LEU A 1 97 ? 8.709 -18.435 -1.509 1.00 79.25 97 LEU A O 1
ATOM 740 N N . TYR A 1 98 ? 7.828 -16.590 -2.451 1.00 75.69 98 TYR A N 1
ATOM 741 C CA . TYR A 1 98 ? 6.671 -16.499 -1.575 1.00 75.69 98 TYR A CA 1
ATOM 742 C C . TYR A 1 98 ? 5.407 -16.963 -2.299 1.00 75.69 98 TYR A C 1
ATOM 744 O O . TYR A 1 98 ? 5.170 -16.552 -3.436 1.00 75.69 98 TYR A O 1
ATOM 752 N N . PRO A 1 99 ? 4.558 -17.771 -1.639 1.00 71.88 99 PRO A N 1
ATOM 753 C CA . PRO A 1 99 ? 3.302 -18.225 -2.226 1.00 71.88 99 PRO A CA 1
ATOM 754 C C . PRO A 1 99 ? 2.273 -17.092 -2.353 1.00 71.88 99 PRO A C 1
ATOM 756 O O . PRO A 1 99 ? 1.343 -17.199 -3.150 1.00 71.88 99 PRO A O 1
ATOM 759 N N . ASN A 1 100 ? 2.437 -16.008 -1.585 1.00 77.56 100 ASN A N 1
ATOM 760 C CA . ASN A 1 100 ? 1.488 -14.906 -1.487 1.00 77.56 100 ASN A CA 1
ATOM 761 C C . ASN A 1 100 ? 2.143 -13.540 -1.736 1.00 77.56 100 ASN A C 1
ATOM 763 O O . ASN A 1 100 ? 3.360 -13.359 -1.655 1.00 77.56 100 ASN A O 1
ATOM 767 N N . GLY A 1 101 ? 1.296 -12.558 -2.053 1.00 80.38 101 GLY A N 1
ATOM 768 C CA . GLY A 1 101 ? 1.700 -11.161 -2.165 1.00 80.38 101 GLY A CA 1
ATOM 769 C C . GLY A 1 101 ? 2.034 -10.571 -0.796 1.00 80.38 101 GLY A C 1
ATOM 770 O O . GLY A 1 101 ? 1.492 -10.999 0.220 1.00 80.38 101 GLY A O 1
ATOM 771 N N . GLN A 1 102 ? 2.900 -9.557 -0.778 1.00 87.19 102 GLN A N 1
ATOM 772 C CA . GLN A 1 102 ? 3.272 -8.861 0.455 1.00 87.19 102 GLN A CA 1
ATOM 773 C C . GLN A 1 102 ? 2.060 -8.140 1.055 1.00 87.19 102 GLN A C 1
ATOM 775 O O . GLN A 1 102 ? 1.293 -7.493 0.333 1.00 87.19 102 GLN A O 1
ATOM 780 N N . GLN A 1 103 ? 1.921 -8.188 2.370 1.00 88.44 103 GLN A N 1
ATOM 781 C CA . GLN A 1 103 ? 0.889 -7.482 3.117 1.00 88.44 103 GLN A CA 1
ATOM 782 C C . GLN A 1 103 ? 1.549 -6.580 4.157 1.00 88.44 103 GLN A C 1
ATOM 784 O O . GLN A 1 103 ? 2.537 -6.976 4.770 1.00 88.44 103 GLN A O 1
ATOM 789 N N . MET A 1 104 ? 1.015 -5.376 4.361 1.00 88.56 104 MET A N 1
ATOM 790 C CA . MET A 1 104 ? 1.512 -4.444 5.374 1.00 88.56 104 MET A CA 1
ATOM 791 C C . MET A 1 104 ? 0.405 -4.002 6.315 1.00 88.56 104 MET A C 1
ATOM 793 O O . MET A 1 104 ? -0.691 -3.615 5.894 1.00 88.56 104 MET A O 1
ATOM 797 N N . TYR A 1 105 ? 0.725 -4.048 7.602 1.00 87.31 105 TYR A N 1
ATOM 798 C CA . TYR A 1 105 ? -0.163 -3.703 8.702 1.00 87.31 105 TYR A CA 1
ATOM 799 C C . TYR A 1 105 ? 0.018 -2.244 9.128 1.00 87.31 105 TYR A C 1
ATOM 801 O O . TYR A 1 105 ? 0.936 -1.543 8.699 1.00 87.31 105 TYR A O 1
ATOM 809 N N . ALA A 1 106 ? -0.898 -1.758 9.966 1.00 85.31 106 ALA A N 1
ATOM 810 C CA . ALA A 1 106 ? -0.912 -0.364 10.409 1.00 85.31 106 ALA A CA 1
ATOM 811 C C . ALA A 1 106 ? 0.341 0.036 11.214 1.00 85.31 106 ALA A C 1
ATOM 813 O O . ALA A 1 106 ? 0.726 1.204 11.209 1.00 85.31 106 ALA A O 1
ATOM 814 N N . ASP A 1 107 ? 0.974 -0.928 11.883 1.00 83.00 107 ASP A N 1
ATOM 815 C CA . ASP A 1 107 ? 2.230 -0.772 12.626 1.00 83.00 107 ASP A CA 1
ATOM 816 C C . ASP A 1 107 ? 3.479 -0.771 11.719 1.00 83.00 107 ASP A C 1
ATOM 818 O O . ASP A 1 107 ? 4.586 -0.481 12.174 1.00 83.00 107 ASP A O 1
ATOM 822 N N . GLY A 1 108 ? 3.298 -1.050 10.426 1.00 84.50 108 GLY A N 1
ATOM 823 C CA . GLY A 1 108 ? 4.356 -1.159 9.433 1.00 84.50 108 GLY A CA 1
ATOM 824 C C . GLY A 1 108 ? 5.034 -2.526 9.369 1.00 84.50 108 GLY A C 1
ATOM 825 O O . GLY A 1 108 ? 5.997 -2.672 8.615 1.00 84.50 108 GLY A O 1
ATOM 826 N N . THR A 1 109 ? 4.539 -3.519 10.110 1.00 85.81 109 THR A N 1
ATOM 827 C CA . THR A 1 109 ? 4.946 -4.917 9.949 1.00 85.81 109 THR A CA 1
ATOM 828 C C . THR A 1 109 ? 4.583 -5.387 8.542 1.00 85.81 109 THR A C 1
ATOM 830 O O . THR A 1 109 ? 3.510 -5.058 8.029 1.00 85.81 109 THR A O 1
ATOM 833 N N . ILE A 1 110 ? 5.488 -6.139 7.911 1.00 85.62 110 ILE A N 1
ATOM 834 C CA . ILE A 1 110 ? 5.284 -6.742 6.592 1.00 85.62 110 ILE A CA 1
ATOM 835 C C . ILE A 1 110 ? 5.240 -8.253 6.758 1.00 85.62 110 ILE A C 1
ATOM 837 O O . ILE A 1 110 ? 6.098 -8.834 7.420 1.00 85.62 110 ILE A O 1
ATOM 841 N N . ASP A 1 111 ? 4.244 -8.867 6.139 1.00 84.31 111 ASP A N 1
ATOM 842 C CA . ASP A 1 111 ? 4.038 -10.306 6.112 1.00 84.31 111 ASP A CA 1
ATOM 843 C C . ASP A 1 111 ? 3.977 -10.797 4.663 1.00 84.31 111 ASP A C 1
ATOM 845 O O . ASP A 1 111 ? 3.421 -10.142 3.776 1.00 84.31 111 ASP A O 1
ATOM 849 N N . HIS A 1 112 ? 4.587 -11.951 4.432 1.00 75.00 112 HIS A N 1
ATOM 850 C CA . HIS A 1 112 ? 4.619 -12.649 3.149 1.00 75.00 112 HIS A CA 1
ATOM 851 C C . HIS A 1 112 ? 3.903 -14.007 3.211 1.00 75.00 112 HIS A C 1
ATOM 853 O O . HIS A 1 112 ? 3.671 -14.625 2.172 1.00 75.00 112 HIS A O 1
ATOM 859 N N . ASP A 1 113 ? 3.521 -14.446 4.412 1.00 65.38 113 ASP A N 1
ATOM 860 C CA . ASP A 1 113 ? 2.867 -15.723 4.699 1.00 65.38 113 ASP A CA 1
ATOM 861 C C . ASP A 1 113 ? 1.335 -15.599 4.726 1.00 65.38 113 ASP A C 1
ATOM 863 O O . ASP A 1 113 ? 0.642 -16.578 5.005 1.00 65.38 113 ASP A O 1
ATOM 867 N N . GLY A 1 114 ? 0.806 -14.406 4.425 1.00 55.22 114 GLY A N 1
ATOM 868 C CA . GLY A 1 114 ? -0.579 -14.010 4.680 1.00 55.22 114 GLY A CA 1
ATOM 869 C C . GLY A 1 114 ? -1.663 -15.028 4.284 1.00 55.22 114 GLY A C 1
ATOM 870 O O . GLY A 1 114 ? -1.547 -15.771 3.310 1.00 55.22 114 GLY A O 1
ATOM 871 N N . LEU A 1 115 ? -2.769 -15.011 5.037 1.00 47.25 115 LEU A N 1
ATOM 872 C CA . LEU A 1 115 ? -4.013 -15.753 4.764 1.00 47.25 115 LEU A CA 1
ATOM 873 C C . LEU A 1 115 ? -4.597 -15.420 3.365 1.00 47.25 115 LEU A C 1
ATOM 875 O O . LEU A 1 115 ? -4.299 -14.354 2.813 1.00 47.25 115 LEU A O 1
ATOM 879 N N . PRO A 1 116 ? -5.403 -16.319 2.754 1.00 46.19 116 PRO A N 1
ATOM 880 C CA . PRO A 1 116 ? -5.546 -16.396 1.304 1.00 46.19 116 PRO A CA 1
ATOM 881 C C . PRO A 1 116 ? -6.274 -15.203 0.703 1.00 46.19 116 PRO A C 1
ATOM 883 O O . PRO A 1 116 ? -7.243 -14.686 1.251 1.00 46.19 116 PRO A O 1
ATOM 886 N N . VAL A 1 117 ? -5.794 -14.857 -0.491 1.00 46.69 117 VAL A N 1
ATOM 887 C CA . VAL A 1 117 ? -6.481 -14.193 -1.603 1.00 46.69 117 VAL A CA 1
ATOM 888 C C . VAL A 1 117 ? -7.848 -13.607 -1.240 1.00 46.69 117 VAL A C 1
ATOM 890 O O . VAL A 1 117 ? -8.868 -14.295 -1.186 1.00 46.69 117 VAL A O 1
ATOM 893 N N . PHE A 1 118 ? -7.874 -12.292 -1.063 1.00 43.97 118 PHE A N 1
ATOM 894 C CA . PHE A 1 118 ? -9.108 -11.553 -0.877 1.00 43.97 118 PHE A CA 1
ATOM 895 C C . PHE A 1 118 ? -9.930 -11.546 -2.177 1.00 43.97 118 PHE A C 1
ATOM 897 O O . PHE A 1 118 ? -9.637 -10.803 -3.116 1.00 43.97 118 PHE A O 1
ATOM 904 N N . HIS A 1 119 ? -10.973 -12.377 -2.241 1.00 42.66 119 HIS A N 1
ATOM 905 C CA . HIS A 1 119 ? -11.956 -12.357 -3.323 1.00 42.66 119 HIS A CA 1
ATOM 906 C C . HIS A 1 119 ? -13.090 -11.383 -2.968 1.00 42.66 119 HIS A C 1
ATOM 908 O O . HIS A 1 119 ? -14.044 -11.712 -2.263 1.00 42.66 119 HIS A O 1
ATOM 914 N N . GLY A 1 120 ? -13.006 -10.154 -3.475 1.00 57.31 120 GLY A N 1
ATOM 915 C CA . GLY A 1 120 ? -14.125 -9.211 -3.444 1.00 57.31 120 GLY A CA 1
ATOM 916 C C . GLY A 1 120 ? -14.358 -8.514 -2.101 1.00 57.31 120 GLY A C 1
ATOM 917 O O . GLY A 1 120 ? -13.919 -7.387 -1.949 1.00 57.31 120 GLY A O 1
ATOM 918 N N . ALA A 1 121 ? -15.129 -9.098 -1.180 1.00 40.44 121 ALA A N 1
ATOM 919 C CA . ALA A 1 121 ? -15.565 -8.443 0.069 1.00 40.44 121 ALA A CA 1
ATOM 920 C C . ALA A 1 121 ? -15.469 -9.353 1.305 1.00 40.44 121 ALA A C 1
ATOM 922 O O . ALA A 1 121 ? -16.021 -9.043 2.360 1.00 40.44 121 ALA A O 1
ATOM 923 N N . THR A 1 122 ? -14.829 -10.516 1.187 1.00 38.56 122 THR A N 1
ATOM 924 C CA . THR A 1 122 ? -14.833 -11.521 2.251 1.00 38.56 122 THR A CA 1
ATOM 925 C C . THR A 1 122 ? -13.467 -12.171 2.370 1.00 38.56 122 THR A C 1
ATOM 927 O O . THR A 1 122 ? -12.909 -12.669 1.396 1.00 38.56 122 THR A O 1
ATOM 930 N N . TRP A 1 123 ? -12.949 -12.169 3.594 1.00 48.72 123 TRP A N 1
ATOM 931 C CA . TRP A 1 123 ? -11.790 -12.956 3.981 1.00 48.72 123 TRP A CA 1
ATOM 932 C C . TRP A 1 123 ? -12.247 -14.402 4.160 1.00 48.72 123 TRP A C 1
ATOM 934 O O . TRP A 1 123 ? -13.027 -14.687 5.070 1.00 48.72 123 TRP A O 1
ATOM 944 N N . LEU A 1 124 ? -11.811 -15.302 3.282 1.00 38.50 124 LEU A N 1
ATOM 945 C CA . LEU A 1 124 ? -11.999 -16.733 3.497 1.00 38.50 124 LEU A CA 1
ATOM 946 C C . LEU A 1 124 ? -10.777 -17.280 4.243 1.00 38.50 124 LEU A C 1
ATOM 948 O O . LEU A 1 124 ? -9.654 -16.914 3.905 1.00 38.50 124 LEU A O 1
ATOM 952 N N . PRO A 1 125 ? -10.948 -18.151 5.247 1.00 35.00 125 PRO A N 1
ATOM 953 C CA . PRO A 1 125 ? -9.844 -18.978 5.709 1.00 35.00 125 PRO A CA 1
ATOM 954 C C . PRO A 1 125 ? -9.423 -19.918 4.574 1.00 35.00 125 PRO A C 1
ATOM 956 O O . PRO A 1 125 ? -10.267 -20.430 3.834 1.00 35.00 125 PRO A O 1
ATOM 959 N N . THR A 1 126 ? -8.121 -20.165 4.425 1.00 42.66 126 THR A N 1
ATOM 960 C CA . THR A 1 126 ? -7.650 -21.260 3.575 1.00 42.66 126 THR A CA 1
ATOM 961 C C . THR A 1 126 ? -8.208 -22.531 4.177 1.00 42.66 126 THR A C 1
ATOM 963 O O . THR A 1 126 ? -7.984 -22.814 5.354 1.00 42.66 126 THR A O 1
ATOM 966 N N . SER A 1 127 ? -8.920 -23.314 3.375 1.00 41.75 127 SER A N 1
ATOM 967 C CA . SER A 1 127 ? -9.175 -24.712 3.683 1.00 41.75 127 SER A CA 1
ATOM 968 C C . SER A 1 127 ? -7.834 -25.449 3.749 1.00 41.75 127 SER A C 1
ATOM 970 O O . SER A 1 127 ? -7.402 -26.077 2.792 1.00 41.75 127 SER A O 1
ATOM 972 N N . SER A 1 12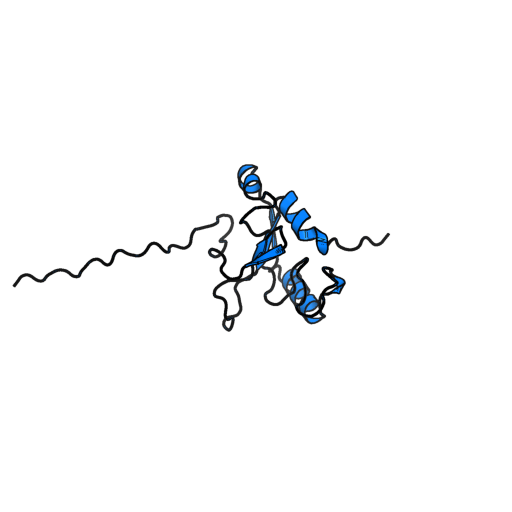8 ? -7.166 -25.355 4.895 1.00 44.47 128 SER A N 1
ATOM 973 C CA . SER A 1 128 ? -6.357 -26.433 5.449 1.00 44.47 128 SER A CA 1
ATOM 974 C C . SER A 1 128 ? -7.248 -27.193 6.429 1.00 44.47 128 SER A C 1
ATOM 976 O O . SER A 1 128 ? -6.964 -27.305 7.618 1.00 44.47 128 SER A O 1
ATOM 978 N N . GLU A 1 129 ? -8.395 -27.661 5.935 1.00 36.47 129 GLU A N 1
ATOM 979 C CA . GLU A 1 129 ? -9.067 -28.772 6.584 1.00 36.47 129 GLU A CA 1
ATOM 980 C C . GLU A 1 129 ? -8.470 -30.014 5.942 1.00 36.47 129 GLU A C 1
ATOM 982 O O . GLU A 1 129 ? -8.705 -30.340 4.778 1.00 36.47 129 GLU A O 1
ATOM 987 N N . SER A 1 130 ? -7.567 -30.622 6.697 1.00 42.91 130 SER A N 1
ATOM 988 C CA . SER A 1 130 ? -7.009 -31.933 6.432 1.00 42.91 130 SER A CA 1
ATOM 989 C C . SER A 1 130 ? -8.165 -32.874 6.104 1.00 42.91 130 SER A C 1
ATOM 991 O O . SER A 1 130 ? -9.020 -33.120 6.950 1.00 42.91 130 SER A O 1
ATOM 993 N N . GLN A 1 131 ? -8.202 -33.413 4.882 1.00 43.72 131 GLN A N 1
ATOM 994 C CA . GLN A 1 131 ? -9.047 -34.570 4.615 1.00 43.72 131 GLN A CA 1
ATOM 995 C C . GLN A 1 131 ? -8.644 -35.667 5.612 1.00 43.72 131 GLN A C 1
ATOM 997 O O . GLN A 1 131 ? -7.477 -36.073 5.605 1.00 43.72 131 GLN A O 1
ATOM 1002 N N . PRO A 1 132 ? -9.552 -36.189 6.456 1.00 38.78 132 PRO A N 1
ATOM 1003 C CA . PRO A 1 132 ? -9.284 -37.449 7.117 1.00 38.78 132 PRO A CA 1
ATOM 1004 C C . PRO A 1 132 ? -9.144 -38.500 6.015 1.00 38.78 132 PRO A C 1
ATOM 1006 O O . PRO A 1 132 ? -10.094 -38.771 5.276 1.00 38.78 132 PRO A O 1
ATOM 1009 N N . CYS A 1 133 ? -7.936 -39.052 5.870 1.00 39.28 133 CYS A N 1
ATOM 1010 C CA . CYS A 1 133 ? -7.673 -40.204 5.019 1.00 39.28 133 CYS A CA 1
ATOM 1011 C C . CYS A 1 133 ? -8.682 -41.299 5.370 1.00 39.28 133 CYS A C 1
ATOM 1013 O O . CYS A 1 133 ? -8.581 -41.947 6.412 1.00 39.28 133 CYS A O 1
ATOM 1015 N N . THR A 1 134 ? -9.673 -41.499 4.510 1.00 60.09 134 THR A N 1
ATOM 1016 C CA . THR A 1 134 ? -10.531 -42.675 4.575 1.00 60.09 134 THR A CA 1
ATOM 1017 C C . THR A 1 134 ? -9.672 -43.869 4.155 1.00 60.09 134 THR A C 1
ATOM 1019 O O . THR A 1 134 ? -9.069 -43.830 3.080 1.00 60.09 134 THR A O 1
ATOM 1022 N N . PRO A 1 135 ? -9.539 -44.919 4.986 1.00 59.25 135 PRO A N 1
ATOM 1023 C CA . PRO A 1 135 ? -8.816 -46.113 4.577 1.00 59.25 135 PRO A CA 1
ATOM 1024 C C . PRO A 1 135 ? -9.578 -46.818 3.440 1.00 59.25 135 PRO A C 1
ATOM 1026 O O . PRO A 1 135 ? -10.812 -46.769 3.408 1.00 59.25 135 PRO A O 1
ATOM 1029 N N . PRO A 1 136 ? -8.871 -47.476 2.503 1.00 57.75 136 PRO A N 1
ATOM 1030 C CA . PRO A 1 136 ? -9.508 -48.141 1.374 1.00 57.75 136 PRO A CA 1
ATOM 1031 C C . PRO A 1 136 ? -10.389 -49.311 1.843 1.00 57.75 136 PRO A C 1
ATOM 1033 O O . PRO A 1 136 ? -10.116 -49.915 2.888 1.00 57.75 136 PRO A O 1
ATOM 1036 N N . PRO A 1 137 ? -11.441 -49.662 1.080 1.00 53.75 137 PRO A N 1
ATOM 1037 C CA . PRO A 1 137 ? -12.344 -50.739 1.447 1.00 53.75 137 PRO A CA 1
ATOM 1038 C C . PRO A 1 137 ? -11.586 -52.067 1.494 1.00 53.75 137 PRO A C 1
ATOM 1040 O O . PRO A 1 137 ? -10.913 -52.475 0.547 1.00 53.75 137 PRO A O 1
ATOM 1043 N N . ARG A 1 138 ? -11.710 -52.746 2.634 1.00 61.28 138 ARG A N 1
ATOM 1044 C CA . ARG A 1 138 ? -11.220 -54.105 2.843 1.00 61.28 138 ARG A CA 1
ATOM 1045 C C . ARG A 1 138 ? -12.056 -55.040 1.971 1.00 61.28 138 ARG A C 1
ATOM 1047 O O . ARG A 1 138 ? -13.188 -55.354 2.330 1.00 61.28 138 ARG A O 1
ATOM 1054 N N . ASN A 1 139 ? -11.510 -55.455 0.829 1.00 58.09 139 ASN A N 1
ATOM 1055 C CA . ASN A 1 139 ? -12.073 -56.548 0.042 1.00 58.09 139 ASN A CA 1
ATOM 1056 C C 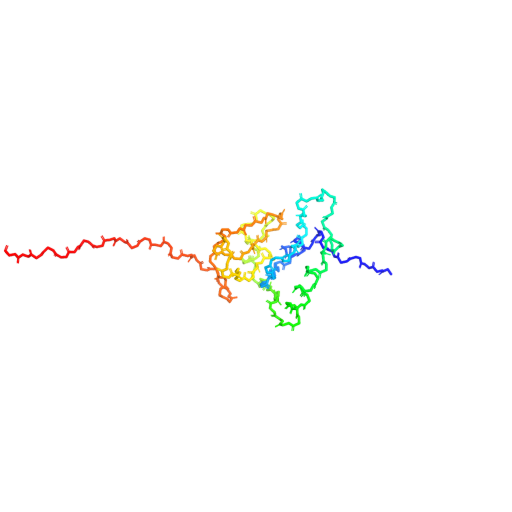. ASN A 1 139 ? -12.220 -57.77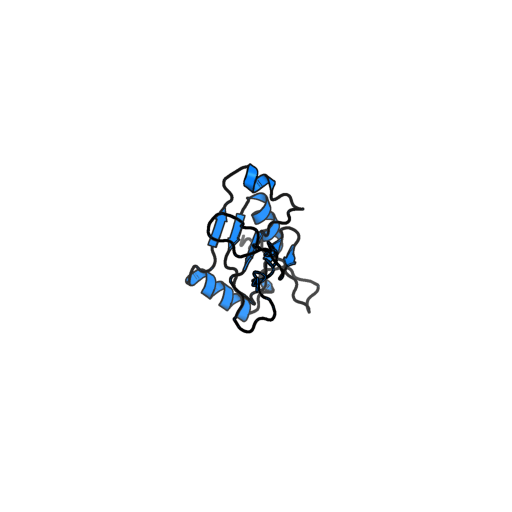1 0.952 1.00 58.09 139 ASN A C 1
ATOM 1058 O O . ASN A 1 139 ? -11.228 -58.272 1.485 1.00 58.09 139 ASN A O 1
ATOM 1062 N N . GLN A 1 140 ? -13.462 -58.206 1.156 1.00 52.66 140 GLN A N 1
ATOM 1063 C CA . GLN A 1 140 ? -13.749 -59.521 1.703 1.00 52.66 140 GLN A CA 1
ATOM 1064 C C . GLN A 1 140 ? -13.615 -60.536 0.569 1.00 52.66 140 GLN A C 1
ATOM 1066 O O . GLN A 1 140 ? -14.340 -60.460 -0.423 1.00 52.66 140 GLN A O 1
ATOM 1071 N N . LEU A 1 141 ? -12.655 -61.440 0.735 1.00 46.41 141 LEU A N 1
ATOM 1072 C CA . LEU A 1 141 ? -12.630 -62.774 0.148 1.00 46.41 141 LEU A CA 1
ATOM 1073 C C . LEU A 1 141 ? -12.679 -63.763 1.310 1.00 46.41 141 LEU A C 1
ATOM 1075 O O . LEU A 1 141 ? -11.988 -63.484 2.320 1.00 46.41 141 LEU A O 1
#

Sequence (141 aa):
MRGSFPWGTLLCILANQGLVFMGWPHGALMPSQLRNENVGTKGITDLSLTDCRLLYSAFINKDISIMKLRTTEERSKFPVSSTTPVIVSGAPPADSLYPNGQQMYADGTIDHDGLPVFHGATWLPTSSESQPCTPPPRNQL

Foldseek 3Di:
DPDFDPLQCVLVVLLVQQKAKEAQEPPAAHRQRDDPPDPDDSGPVPTDPVNVVRVVVCVVVVSIDMDHDDDPVSSVQRDQPHPDFRYAHDADPPPDPARGTWTAHSPGDIDRPDADDDDDPDRDGPPPPDDPPDDDDDDDD

Radius of gyration: 19.38 Å; chains: 1; bounding box: 40×88×32 Å

pLDDT: mean 72.78, std 17.19, range [35.0, 93.12]

Organism: NCBI:txid930991